Protein AF-A0A6B1Y728-F1 (afdb_monomer)

Solvent-accessible surface area (backbone atoms only — not comparable to full-atom values): 6186 Å² total; per-residue (Å²): 133,83,77,80,72,74,59,78,66,67,66,37,68,58,52,34,49,50,52,18,51,54,54,50,50,52,51,48,54,51,27,54,75,73,33,69,66,57,34,49,53,53,50,59,61,47,67,42,63,67,51,37,23,52,52,37,39,52,46,25,60,64,36,42,84,77,64,54,77,47,58,79,94,46,44,69,62,48,48,55,48,41,73,75,52,59,57,47,59,69,61,49,49,52,50,58,72,30,74,58,41,62,60,60,61,71,77,112

Structure (mmCIF, N/CA/C/O backbone):
data_AF-A0A6B1Y728-F1
#
_entry.id   AF-A0A6B1Y728-F1
#
loop_
_atom_site.group_PDB
_atom_site.id
_atom_site.type_symbol
_atom_site.label_atom_id
_atom_site.label_alt_id
_atom_site.label_comp_id
_atom_site.label_asym_id
_atom_site.label_entity_id
_atom_site.label_seq_id
_atom_site.pdbx_PDB_ins_code
_atom_site.Cartn_x
_atom_site.Cartn_y
_atom_site.Cartn_z
_atom_site.occupancy
_atom_site.B_iso_or_equiv
_atom_site.auth_seq_id
_atom_site.auth_comp_id
_atom_site.auth_asym_id
_atom_site.auth_atom_id
_atom_site.pdbx_PDB_model_num
ATOM 1 N N . MET A 1 1 ? 34.753 -6.755 -9.176 1.00 38.53 1 MET A N 1
ATOM 2 C CA . MET A 1 1 ? 33.403 -7.254 -8.844 1.00 38.53 1 MET A CA 1
ATOM 3 C C . MET A 1 1 ? 32.395 -6.315 -9.483 1.00 38.53 1 MET A C 1
ATOM 5 O O . MET A 1 1 ? 32.380 -5.147 -9.120 1.00 38.53 1 MET A O 1
ATOM 9 N N . ARG A 1 2 ? 31.631 -6.769 -10.484 1.00 40.03 2 ARG A N 1
ATOM 10 C CA . ARG A 1 2 ? 30.413 -6.062 -10.899 1.00 40.03 2 ARG A CA 1
ATOM 11 C C . ARG A 1 2 ? 29.346 -6.481 -9.897 1.00 40.03 2 ARG A C 1
ATOM 13 O O . ARG A 1 2 ? 29.047 -7.665 -9.823 1.00 40.03 2 ARG A O 1
ATOM 20 N N . PHE A 1 3 ? 28.866 -5.548 -9.084 1.00 44.75 3 PHE A N 1
ATOM 21 C CA . PHE A 1 3 ? 27.630 -5.777 -8.350 1.00 44.75 3 PHE A CA 1
ATOM 22 C C . PHE A 1 3 ? 26.541 -5.944 -9.408 1.00 44.75 3 PHE A C 1
ATOM 24 O O . PHE A 1 3 ? 26.393 -5.066 -10.261 1.00 44.75 3 PHE A O 1
ATOM 31 N N . GLU A 1 4 ? 25.859 -7.089 -9.420 1.00 49.53 4 GLU A N 1
ATOM 32 C CA . GLU A 1 4 ? 24.612 -7.222 -10.166 1.00 49.53 4 GLU A CA 1
ATOM 33 C C . GLU A 1 4 ? 23.681 -6.156 -9.599 1.00 49.53 4 GLU A C 1
ATOM 35 O O . GLU A 1 4 ? 23.242 -6.251 -8.454 1.00 49.53 4 GLU A O 1
ATOM 40 N N . GLN A 1 5 ? 23.493 -5.062 -10.339 1.00 48.50 5 GLN A N 1
ATOM 41 C CA . GLN A 1 5 ? 22.505 -4.074 -9.952 1.00 48.50 5 GLN A CA 1
ATOM 42 C C . GLN A 1 5 ? 21.157 -4.791 -10.037 1.00 48.50 5 GLN A C 1
ATOM 44 O O . GLN A 1 5 ? 20.827 -5.278 -11.124 1.00 48.50 5 GLN A O 1
ATOM 49 N N . PRO A 1 6 ? 20.403 -4.918 -8.928 1.00 55.31 6 PRO A N 1
ATOM 50 C CA . PRO A 1 6 ? 19.046 -5.426 -9.012 1.00 55.31 6 PRO A CA 1
ATOM 51 C C . PRO A 1 6 ? 18.310 -4.584 -10.056 1.00 55.31 6 PRO A C 1
ATOM 53 O O . PRO A 1 6 ? 18.497 -3.364 -10.106 1.00 55.31 6 PRO A O 1
ATOM 56 N N . SER A 1 7 ? 17.552 -5.239 -10.943 1.00 58.59 7 SER A N 1
ATOM 57 C CA . SER A 1 7 ? 16.770 -4.530 -11.956 1.00 58.59 7 SER A CA 1
ATOM 58 C C . SER A 1 7 ? 15.992 -3.396 -11.271 1.00 58.59 7 SER A C 1
ATOM 60 O O . SER A 1 7 ? 15.467 -3.603 -10.175 1.00 58.59 7 SER A O 1
ATOM 62 N N . PRO A 1 8 ? 15.920 -2.197 -11.874 1.00 56.62 8 PRO A N 1
ATOM 63 C CA . PRO A 1 8 ? 15.276 -1.027 -11.271 1.00 56.62 8 PRO A CA 1
ATOM 64 C C . PRO A 1 8 ? 13.786 -1.227 -10.945 1.00 56.62 8 PRO A C 1
ATOM 66 O O . PRO A 1 8 ? 13.175 -0.365 -10.321 1.00 56.62 8 PRO A O 1
ATOM 69 N N . THR A 1 9 ? 13.210 -2.347 -11.383 1.00 64.25 9 THR A N 1
ATOM 70 C CA . THR A 1 9 ? 11.837 -2.787 -11.137 1.00 64.25 9 THR A CA 1
ATOM 71 C C . THR A 1 9 ? 11.743 -3.979 -10.169 1.00 64.25 9 THR A C 1
ATOM 73 O O . THR A 1 9 ? 10.664 -4.517 -9.953 1.00 64.25 9 THR A O 1
ATOM 76 N N . ILE A 1 10 ? 12.834 -4.456 -9.566 1.00 68.56 10 ILE A N 1
ATOM 77 C CA . ILE A 1 10 ? 12.735 -5.557 -8.593 1.00 68.56 10 ILE A CA 1
ATOM 78 C C . ILE A 1 10 ? 11.983 -5.064 -7.353 1.00 68.56 10 ILE A C 1
ATOM 80 O O . ILE A 1 10 ? 12.308 -4.018 -6.799 1.00 68.56 10 ILE A O 1
ATOM 84 N N . ASP A 1 11 ? 10.957 -5.820 -6.954 1.00 77.38 11 ASP A N 1
ATOM 85 C CA . ASP A 1 11 ? 10.090 -5.560 -5.795 1.00 77.38 11 ASP A CA 1
ATOM 86 C C . ASP A 1 11 ? 9.341 -4.209 -5.807 1.00 77.38 11 ASP A C 1
ATOM 88 O O . ASP A 1 11 ? 8.791 -3.797 -4.782 1.00 77.38 11 ASP A O 1
ATOM 92 N N . TYR A 1 12 ? 9.234 -3.534 -6.961 1.00 86.56 12 TYR A N 1
ATOM 93 C CA . TYR A 1 12 ? 8.600 -2.212 -7.026 1.00 86.56 12 TYR A CA 1
ATOM 94 C C . TYR A 1 12 ? 7.145 -2.227 -6.527 1.00 86.56 12 TYR A C 1
ATOM 96 O O . TYR A 1 12 ? 6.737 -1.302 -5.828 1.00 86.56 12 TYR A O 1
ATOM 104 N N . ARG A 1 13 ? 6.378 -3.294 -6.818 1.00 91.94 13 ARG A N 1
ATOM 105 C CA . ARG A 1 13 ? 4.988 -3.441 -6.346 1.00 91.94 13 ARG A CA 1
ATOM 106 C C . ARG A 1 13 ? 4.910 -3.418 -4.823 1.00 91.94 13 ARG A C 1
ATOM 108 O O . ARG A 1 13 ? 4.115 -2.669 -4.270 1.00 91.94 13 ARG A O 1
ATOM 115 N N . LYS A 1 14 ? 5.786 -4.159 -4.134 1.00 89.94 14 LYS A N 1
ATOM 116 C CA . LYS A 1 14 ? 5.842 -4.167 -2.661 1.00 89.94 14 LYS A CA 1
ATOM 117 C C . LYS A 1 14 ? 6.201 -2.792 -2.108 1.00 89.94 14 LYS A C 1
ATOM 119 O O . LYS A 1 14 ? 5.611 -2.364 -1.123 1.00 89.94 14 LYS A O 1
ATOM 124 N N . ASN A 1 15 ? 7.128 -2.085 -2.755 1.00 89.06 15 ASN A N 1
ATOM 125 C CA . ASN A 1 15 ? 7.501 -0.727 -2.354 1.00 89.06 15 ASN A CA 1
ATOM 126 C C . ASN A 1 15 ? 6.345 0.265 -2.545 1.00 89.06 15 ASN A C 1
ATOM 128 O O . ASN A 1 15 ? 6.145 1.132 -1.700 1.00 89.06 15 ASN A O 1
ATOM 132 N N . MET A 1 16 ? 5.562 0.126 -3.618 1.00 93.31 16 MET A N 1
ATOM 133 C CA . MET A 1 16 ? 4.357 0.932 -3.834 1.00 93.31 16 MET A CA 1
ATOM 134 C C . MET A 1 16 ? 3.273 0.633 -2.799 1.00 93.31 16 MET A C 1
ATOM 136 O O . MET A 1 16 ? 2.688 1.566 -2.253 1.00 93.31 16 MET A O 1
ATOM 140 N N . VAL A 1 17 ? 3.041 -0.646 -2.488 1.00 94.56 17 VAL A N 1
ATOM 141 C CA . VAL A 1 17 ? 2.125 -1.058 -1.415 1.00 94.56 17 VAL A CA 1
ATOM 142 C C . VAL A 1 17 ? 2.575 -0.465 -0.081 1.00 94.56 17 VAL A C 1
ATOM 144 O O . VAL A 1 17 ? 1.782 0.181 0.594 1.00 94.56 17 VAL A O 1
ATOM 147 N N . LEU A 1 18 ? 3.857 -0.597 0.273 1.00 91.38 18 LEU A N 1
ATOM 148 C CA . LEU A 1 18 ? 4.405 -0.018 1.499 1.00 91.38 18 LEU A CA 1
ATOM 149 C C . LEU A 1 18 ? 4.205 1.500 1.552 1.00 91.38 18 LEU A C 1
ATOM 151 O O . LEU A 1 18 ? 3.747 2.027 2.562 1.00 91.38 18 LEU A O 1
ATOM 155 N N . GLN A 1 19 ? 4.528 2.209 0.470 1.00 91.94 19 GLN A N 1
ATOM 156 C CA . GLN A 1 19 ? 4.343 3.655 0.407 1.00 91.94 19 GLN A CA 1
ATOM 157 C C . GLN A 1 19 ? 2.872 4.030 0.600 1.00 91.94 19 GLN A C 1
ATOM 159 O O . GLN A 1 19 ? 2.581 4.946 1.367 1.00 91.94 19 GLN A O 1
ATOM 164 N N . ALA A 1 20 ? 1.945 3.317 -0.043 1.00 94.69 20 ALA A N 1
ATOM 165 C CA . ALA A 1 20 ? 0.520 3.552 0.141 1.00 94.69 20 ALA A CA 1
ATOM 166 C C . ALA A 1 20 ? 0.091 3.338 1.595 1.00 94.69 20 ALA A C 1
ATOM 168 O O . ALA A 1 20 ? -0.559 4.213 2.161 1.00 94.69 20 ALA A O 1
ATOM 169 N N . LEU A 1 21 ? 0.515 2.238 2.222 1.00 92.44 21 LEU A N 1
ATOM 170 C CA . LEU A 1 21 ? 0.222 1.943 3.626 1.00 92.44 21 LEU A CA 1
ATOM 171 C C . LEU A 1 21 ? 0.707 3.052 4.566 1.00 92.44 21 LEU A C 1
ATOM 173 O O . LEU A 1 21 ? -0.058 3.496 5.417 1.00 92.44 21 LEU A O 1
ATOM 177 N N . LEU A 1 22 ? 1.919 3.573 4.359 1.00 91.19 22 LEU A N 1
ATOM 178 C CA . LEU A 1 22 ? 2.449 4.686 5.155 1.00 91.19 22 LEU A CA 1
ATOM 179 C C . LEU A 1 22 ? 1.629 5.976 4.982 1.00 91.19 22 LEU A C 1
ATOM 181 O O . LEU A 1 22 ? 1.417 6.717 5.940 1.00 91.19 22 LEU A O 1
ATOM 185 N N . LYS A 1 23 ? 1.135 6.267 3.770 1.00 93.12 23 LYS A N 1
ATOM 186 C CA . LYS A 1 23 ? 0.248 7.427 3.554 1.00 93.12 23 LYS A CA 1
ATOM 187 C C . LYS A 1 23 ? -1.118 7.218 4.208 1.00 93.12 23 LYS A C 1
ATOM 189 O O . LYS A 1 23 ? -1.683 8.173 4.730 1.00 93.12 23 LYS A O 1
ATOM 194 N N . ILE A 1 24 ? -1.636 5.992 4.197 1.00 91.12 24 ILE A N 1
ATOM 195 C CA . ILE A 1 24 ? -2.891 5.633 4.870 1.00 91.12 24 ILE A CA 1
ATOM 196 C C . ILE A 1 24 ? -2.754 5.796 6.385 1.00 91.12 24 ILE A C 1
ATOM 198 O O . ILE A 1 24 ? -3.624 6.390 7.014 1.00 91.12 24 ILE A O 1
ATOM 202 N N . GLU A 1 25 ? -1.652 5.324 6.964 1.00 88.56 25 GLU A N 1
ATOM 203 C CA . GLU A 1 25 ? -1.342 5.504 8.383 1.00 88.56 25 GLU A CA 1
ATOM 204 C C . GLU A 1 25 ? -1.280 6.990 8.759 1.00 88.56 25 GLU A C 1
ATOM 206 O O . GLU A 1 25 ? -1.973 7.417 9.680 1.00 88.56 25 GLU A O 1
ATOM 211 N N . ALA A 1 26 ? -0.583 7.813 7.971 1.00 89.38 26 ALA A N 1
ATOM 212 C CA . ALA A 1 26 ? -0.553 9.259 8.190 1.00 89.38 26 ALA A CA 1
ATOM 213 C C . ALA A 1 26 ? -1.954 9.904 8.123 1.00 89.38 26 ALA A C 1
ATOM 215 O O . ALA A 1 26 ? -2.270 10.800 8.908 1.00 89.38 26 ALA A O 1
ATOM 216 N N . LEU A 1 27 ? -2.828 9.451 7.213 1.00 87.50 27 LEU A N 1
ATOM 217 C CA . LEU A 1 27 ? -4.222 9.910 7.161 1.00 87.50 27 LEU A CA 1
ATOM 218 C C . LEU A 1 27 ? -5.002 9.504 8.418 1.00 87.50 27 LEU A C 1
ATOM 220 O O . LEU A 1 27 ? -5.791 10.305 8.924 1.00 87.50 27 LEU A O 1
ATOM 224 N N . TYR A 1 28 ? -4.772 8.298 8.941 1.00 87.81 28 TYR A N 1
ATOM 225 C CA . TYR A 1 28 ? -5.378 7.846 10.190 1.00 87.81 28 TYR A CA 1
ATOM 226 C C . TYR A 1 28 ? -4.928 8.677 11.390 1.00 87.81 28 TYR A C 1
ATOM 228 O O . TYR A 1 28 ? -5.777 9.082 12.185 1.00 87.81 28 TYR A O 1
ATOM 236 N N . GLU A 1 29 ? -3.635 8.974 11.509 1.00 87.75 29 GLU A N 1
ATOM 237 C CA . GLU A 1 29 ? -3.102 9.818 12.584 1.00 87.75 29 GLU A CA 1
ATOM 238 C C . GLU A 1 29 ? -3.699 11.230 12.539 1.00 87.75 29 GLU A C 1
ATOM 240 O O . GLU A 1 29 ? -4.152 11.760 13.559 1.00 87.75 29 GLU A O 1
ATOM 245 N N . LEU A 1 30 ? -3.781 11.824 11.343 1.00 88.94 30 LEU A N 1
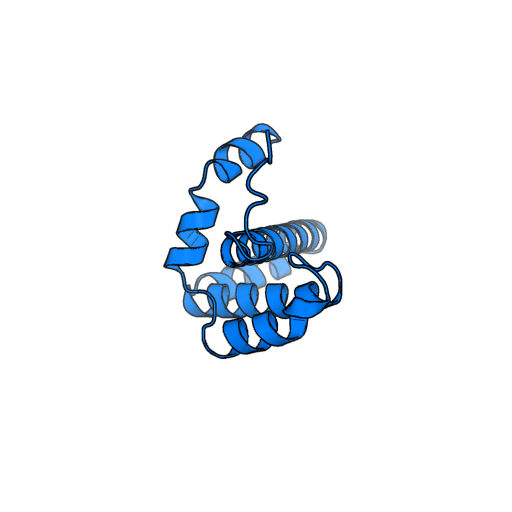ATOM 246 C CA . LEU A 1 30 ? -4.407 13.132 11.146 1.00 88.94 30 LEU A CA 1
ATOM 247 C C . LEU A 1 30 ? -5.901 13.105 11.488 1.00 88.94 30 LEU A C 1
ATOM 249 O O . LEU A 1 30 ? -6.394 14.014 12.158 1.00 88.94 30 LEU A O 1
ATOM 253 N N . ALA A 1 31 ? -6.625 12.066 11.067 1.00 89.44 31 ALA A N 1
ATOM 254 C CA . ALA A 1 31 ? -8.038 11.904 11.391 1.00 89.44 31 ALA A CA 1
ATOM 255 C C . ALA A 1 31 ? -8.256 11.741 12.900 1.00 89.44 31 ALA A C 1
ATOM 257 O O . ALA A 1 31 ? -9.151 12.374 13.455 1.00 89.44 31 ALA A O 1
ATOM 258 N N . GLN A 1 32 ? -7.410 10.955 13.571 1.00 88.44 32 GLN A N 1
ATOM 259 C CA . GLN A 1 32 ? -7.441 10.778 15.021 1.00 88.44 32 GLN A CA 1
ATOM 260 C C . GLN A 1 32 ? -7.216 12.098 15.762 1.00 88.44 32 GLN A C 1
ATOM 262 O O . GLN A 1 32 ? -7.910 12.370 16.742 1.00 88.44 32 GLN A O 1
ATOM 267 N N . ALA A 1 33 ? -6.273 12.920 15.295 1.00 88.94 33 ALA A N 1
ATOM 268 C CA . ALA A 1 33 ? -6.009 14.235 15.870 1.00 88.94 33 ALA A CA 1
ATOM 269 C C . ALA A 1 33 ? -7.142 15.244 15.602 1.00 88.94 33 ALA A C 1
ATOM 271 O O . ALA A 1 33 ? -7.377 16.130 16.423 1.00 88.94 33 ALA A O 1
ATOM 272 N N . ALA A 1 34 ? -7.842 15.122 14.470 1.00 91.50 34 ALA A N 1
ATOM 273 C CA . ALA A 1 34 ? -8.884 16.058 14.054 1.00 91.50 34 ALA A CA 1
ATOM 274 C C . ALA A 1 34 ? -10.269 15.751 14.650 1.00 91.50 34 ALA A C 1
ATOM 276 O O . ALA A 1 34 ? -10.936 16.661 15.141 1.00 91.50 34 ALA A O 1
ATOM 277 N N . SER A 1 35 ? -10.735 14.499 14.569 1.00 92.62 35 SER A N 1
ATOM 278 C CA . SER A 1 35 ? -12.052 14.091 15.072 1.00 92.62 35 SER A CA 1
ATOM 279 C C . SER A 1 35 ? -12.177 12.565 15.229 1.00 92.62 35 SER A C 1
ATOM 281 O O . SER A 1 35 ? -11.979 11.827 14.257 1.00 92.62 35 SER A O 1
ATOM 283 N N . PRO A 1 36 ? -12.621 12.065 16.401 1.00 87.56 36 PRO A N 1
ATOM 284 C CA . PRO A 1 36 ? -12.932 10.647 16.594 1.00 87.56 36 PRO A CA 1
ATOM 285 C C . PRO A 1 36 ? -13.999 10.100 15.632 1.00 87.56 36 PRO A C 1
ATOM 287 O O . PRO A 1 36 ? -13.940 8.934 15.250 1.00 87.56 36 PRO A O 1
ATOM 290 N N . GLU A 1 37 ? -14.960 10.931 15.223 1.00 89.62 37 GLU A N 1
ATOM 291 C CA . GLU A 1 37 ? -16.046 10.548 14.308 1.00 89.62 37 GLU A CA 1
ATOM 292 C C . GLU A 1 37 ? -15.517 10.341 12.886 1.00 89.62 37 GLU A C 1
ATOM 294 O O . GLU A 1 37 ? -15.872 9.373 12.216 1.00 89.62 37 GLU A O 1
ATOM 299 N N . LEU A 1 38 ? -14.603 11.211 12.443 1.00 87.62 38 LEU A N 1
ATOM 300 C CA . LEU A 1 38 ? -13.921 11.056 11.160 1.00 87.62 38 LEU A CA 1
ATOM 301 C C . LEU A 1 38 ? -13.097 9.765 11.138 1.00 87.62 38 LEU A C 1
ATOM 303 O O . LEU A 1 38 ? -13.169 9.006 10.174 1.00 87.62 38 LEU A O 1
ATOM 307 N N . LEU A 1 39 ? -12.358 9.490 12.216 1.00 89.12 39 LEU A N 1
ATOM 308 C CA . LEU A 1 39 ? -11.595 8.253 12.352 1.00 89.12 39 LEU A CA 1
ATOM 309 C C . LEU A 1 39 ? -12.499 7.014 12.289 1.00 89.12 39 LEU A C 1
ATOM 311 O O . LEU A 1 39 ? -12.142 6.039 11.630 1.00 89.12 39 LEU A O 1
ATOM 315 N N . ALA A 1 40 ? -13.656 7.042 12.958 1.00 89.31 40 ALA A N 1
ATOM 316 C CA . ALA A 1 40 ? -14.617 5.942 12.931 1.00 89.31 40 ALA A CA 1
ATOM 317 C C . ALA A 1 40 ? -15.144 5.690 11.511 1.00 89.31 40 ALA A C 1
ATOM 319 O O . ALA A 1 40 ? -15.106 4.552 11.052 1.00 89.31 40 ALA A O 1
ATOM 320 N N . ASN A 1 41 ? -15.524 6.748 10.790 1.00 87.19 41 ASN A N 1
ATOM 321 C CA . ASN A 1 41 ? -16.009 6.642 9.412 1.00 87.19 41 ASN A CA 1
ATOM 322 C C . ASN A 1 41 ? -14.942 6.081 8.462 1.00 87.19 41 ASN A C 1
ATOM 324 O O . ASN A 1 41 ? -15.250 5.258 7.605 1.00 87.19 41 ASN A O 1
ATOM 328 N N . ILE A 1 42 ? -13.680 6.501 8.615 1.00 86.25 42 ILE A N 1
ATOM 329 C CA . ILE A 1 42 ? -12.572 5.981 7.800 1.00 86.25 42 ILE A CA 1
ATOM 330 C C . ILE A 1 42 ? -12.331 4.499 8.120 1.00 86.25 42 ILE A C 1
ATOM 332 O O . ILE A 1 42 ? -12.205 3.691 7.204 1.00 86.25 42 ILE A O 1
ATOM 336 N N . LYS A 1 43 ? -12.319 4.116 9.404 1.00 87.19 43 LYS A N 1
ATOM 337 C CA . LYS A 1 43 ? -12.167 2.711 9.817 1.00 87.19 43 LYS A CA 1
ATOM 338 C C . LYS A 1 43 ? -13.304 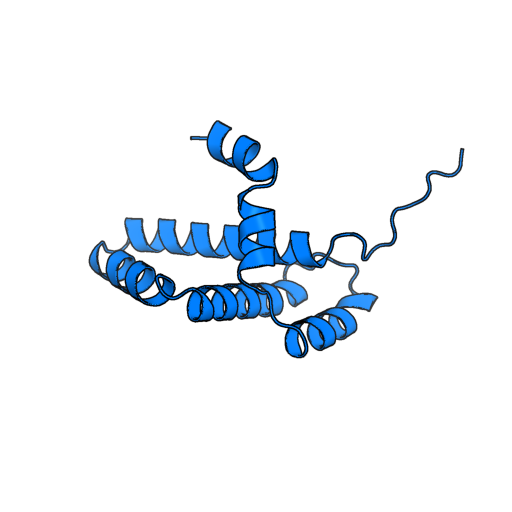1.831 9.306 1.00 87.19 43 LYS A C 1
ATOM 340 O O . LYS A 1 43 ? -13.048 0.721 8.857 1.00 87.19 43 LYS A O 1
ATOM 345 N N . GLU A 1 44 ? -14.540 2.314 9.367 1.00 88.19 44 GLU A N 1
ATOM 346 C CA . GLU A 1 44 ? -15.702 1.598 8.840 1.00 88.19 44 GLU A CA 1
ATOM 347 C C . GLU A 1 44 ? -15.589 1.428 7.322 1.00 88.19 44 GLU A C 1
ATOM 349 O O . GLU A 1 44 ? -15.699 0.310 6.818 1.00 88.19 44 GLU A O 1
ATO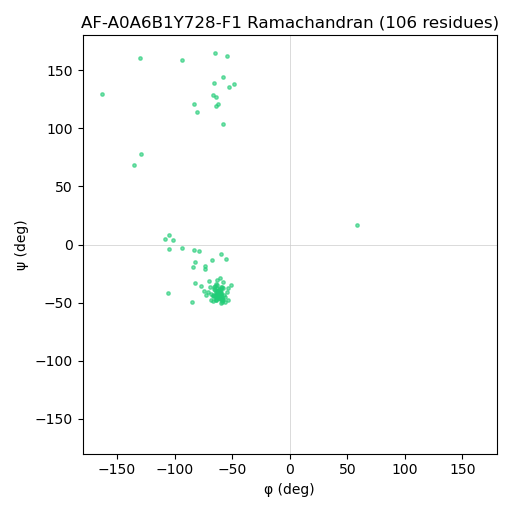M 354 N N . ALA A 1 45 ? -15.266 2.503 6.599 1.00 82.62 45 ALA A N 1
ATOM 355 C CA . ALA A 1 45 ? -15.090 2.469 5.151 1.00 82.62 45 ALA A CA 1
ATOM 356 C C . ALA A 1 45 ? -13.972 1.518 4.694 1.00 82.62 45 ALA A C 1
ATOM 358 O O . ALA A 1 45 ? -14.057 0.979 3.595 1.00 82.62 45 ALA A O 1
ATOM 359 N N . LEU A 1 46 ? -12.950 1.298 5.522 1.00 83.88 46 LEU A N 1
ATOM 360 C CA . LEU A 1 46 ? -11.791 0.457 5.208 1.00 83.88 46 LEU A CA 1
ATOM 361 C C . LEU A 1 46 ? -11.812 -0.904 5.910 1.00 83.88 46 LEU A C 1
ATOM 363 O O . LEU A 1 46 ? -10.837 -1.647 5.842 1.00 83.88 46 LEU A O 1
ATOM 367 N N . SER A 1 47 ? -12.922 -1.240 6.570 1.00 87.00 47 SER A N 1
ATOM 368 C CA . SER A 1 47 ? -13.136 -2.569 7.152 1.00 87.00 47 SER A CA 1
ATOM 369 C C . SER A 1 47 ? -13.420 -3.636 6.089 1.00 87.00 47 SER A C 1
ATOM 371 O O . SER A 1 47 ? -13.205 -4.822 6.332 1.00 87.00 47 SER A O 1
ATOM 373 N N . GLU A 1 48 ? -13.865 -3.216 4.901 1.00 91.62 48 GLU A N 1
ATOM 374 C CA . GLU A 1 48 ? -14.053 -4.074 3.733 1.00 91.62 48 GLU A CA 1
ATOM 375 C C . GLU A 1 48 ? -12.710 -4.256 2.994 1.00 91.62 48 GLU A C 1
ATOM 377 O O . GLU A 1 48 ? -12.140 -3.260 2.530 1.00 91.62 48 GLU A O 1
ATOM 382 N N . PRO A 1 49 ? -12.205 -5.499 2.835 1.00 91.06 49 PRO A N 1
ATOM 383 C CA . PRO A 1 49 ? -10.918 -5.765 2.184 1.00 91.06 49 PRO A CA 1
ATOM 384 C C . PRO A 1 49 ? -10.800 -5.164 0.781 1.00 91.06 49 PRO A C 1
ATOM 386 O O . PRO A 1 49 ? -9.769 -4.581 0.449 1.00 91.06 49 PRO A O 1
ATOM 389 N N . ASP A 1 50 ? -11.867 -5.239 -0.017 1.00 93.56 50 ASP A N 1
ATOM 390 C CA . ASP A 1 50 ? -11.883 -4.713 -1.386 1.00 93.56 50 ASP A CA 1
ATOM 391 C C . ASP A 1 50 ? -11.687 -3.192 -1.404 1.00 93.56 50 ASP A C 1
ATOM 393 O O . ASP A 1 50 ? -10.844 -2.679 -2.138 1.00 93.56 50 ASP A O 1
ATOM 397 N N . ARG A 1 51 ? -12.378 -2.461 -0.518 1.00 92.75 51 ARG A N 1
ATOM 398 C CA . ARG A 1 51 ? -12.226 -1.001 -0.398 1.00 92.75 51 ARG A CA 1
ATOM 399 C C . ARG A 1 51 ? -10.838 -0.605 0.079 1.00 92.75 51 ARG A C 1
ATOM 401 O O . ARG A 1 51 ? -10.297 0.412 -0.356 1.00 92.75 51 ARG A O 1
ATOM 408 N N . PHE A 1 52 ? -10.249 -1.399 0.969 1.00 93.19 52 PHE A N 1
ATOM 409 C CA . PHE A 1 52 ? -8.877 -1.177 1.402 1.00 93.19 52 PHE A CA 1
ATOM 410 C C . PHE A 1 52 ? -7.883 -1.356 0.247 1.00 93.19 52 PHE A C 1
ATOM 412 O O . PHE A 1 52 ? -7.009 -0.507 0.059 1.00 93.19 52 PHE A O 1
ATOM 419 N N . CYS A 1 53 ? -8.065 -2.390 -0.580 1.00 95.69 53 CYS A N 1
ATOM 420 C CA . CYS A 1 53 ? -7.262 -2.619 -1.782 1.00 95.69 53 CYS A CA 1
ATOM 421 C C . CYS A 1 53 ? -7.416 -1.491 -2.811 1.00 95.69 53 CYS A C 1
ATOM 423 O O . CYS A 1 53 ? -6.419 -0.999 -3.349 1.00 95.69 53 CYS A O 1
ATOM 425 N N . GLU A 1 54 ? -8.649 -1.037 -3.051 1.00 95.62 54 GLU A N 1
ATOM 426 C CA . GLU A 1 54 ? -8.946 0.102 -3.925 1.00 95.62 54 GLU A CA 1
ATOM 427 C C . GLU A 1 54 ? -8.239 1.370 -3.441 1.00 95.62 54 GLU A C 1
ATOM 429 O O . GLU A 1 54 ? -7.559 2.040 -4.222 1.00 95.62 54 GLU A O 1
ATOM 434 N N . MET A 1 55 ? -8.336 1.680 -2.145 1.00 94.62 55 MET A N 1
ATOM 435 C CA . MET A 1 55 ? -7.699 2.866 -1.583 1.00 94.62 55 MET A CA 1
ATOM 436 C C . MET A 1 55 ? -6.171 2.781 -1.651 1.00 94.62 55 MET A C 1
ATOM 438 O O . MET A 1 55 ? -5.526 3.749 -2.059 1.00 94.62 55 MET A O 1
ATOM 442 N N . ALA A 1 56 ? -5.583 1.635 -1.299 1.00 95.69 56 ALA A N 1
ATOM 443 C CA . ALA A 1 56 ? -4.140 1.424 -1.391 1.00 95.69 56 ALA A CA 1
ATOM 444 C C . ALA A 1 56 ? -3.637 1.586 -2.834 1.00 95.69 56 ALA A C 1
ATOM 446 O O . ALA A 1 56 ? -2.638 2.267 -3.074 1.00 95.69 56 ALA A O 1
ATOM 447 N N . THR A 1 57 ? -4.370 1.033 -3.803 1.00 97.06 57 THR A N 1
ATOM 448 C CA . THR A 1 57 ? -4.054 1.158 -5.231 1.00 97.06 57 THR A CA 1
ATOM 449 C C . THR A 1 57 ? -4.146 2.612 -5.694 1.00 97.06 57 THR A C 1
ATOM 451 O O . THR A 1 57 ? -3.214 3.125 -6.315 1.00 97.06 57 THR A O 1
ATOM 454 N N . ALA A 1 58 ? -5.231 3.311 -5.350 1.00 96.12 58 ALA A N 1
ATOM 455 C CA . ALA A 1 58 ? -5.441 4.705 -5.734 1.00 96.12 58 ALA A CA 1
ATOM 456 C C . ALA A 1 58 ? -4.359 5.632 -5.160 1.00 96.12 58 ALA A C 1
ATOM 458 O O . ALA A 1 58 ? -3.831 6.492 -5.867 1.00 96.12 58 ALA A O 1
ATOM 459 N N . ILE A 1 59 ? -3.991 5.436 -3.892 1.00 95.44 59 ILE A N 1
ATOM 460 C CA . ILE A 1 59 ? -2.923 6.196 -3.240 1.00 95.44 59 ILE A CA 1
ATOM 461 C C . ILE A 1 59 ? -1.579 5.910 -3.911 1.00 95.44 59 ILE A C 1
ATOM 463 O O . ILE A 1 59 ? -0.856 6.853 -4.232 1.00 95.44 59 ILE A O 1
ATOM 467 N N . ALA A 1 60 ? -1.242 4.645 -4.170 1.00 95.44 60 ALA A N 1
ATOM 468 C CA . ALA A 1 60 ? 0.018 4.309 -4.825 1.00 95.44 60 ALA A CA 1
ATOM 469 C C . ALA A 1 60 ? 0.137 4.937 -6.216 1.00 95.44 60 ALA A C 1
ATOM 471 O O . ALA A 1 60 ? 1.161 5.546 -6.518 1.00 95.44 60 ALA A O 1
ATOM 472 N N . LEU A 1 61 ? -0.912 4.856 -7.038 1.00 95.75 61 LEU A N 1
ATOM 473 C CA . LEU A 1 61 ? -0.941 5.495 -8.357 1.00 95.75 61 LEU A CA 1
ATOM 474 C C . LEU A 1 61 ? -0.810 7.020 -8.255 1.00 95.75 61 LEU A C 1
ATOM 476 O O . LEU A 1 61 ? -0.032 7.635 -8.983 1.00 95.75 61 LEU A O 1
ATOM 480 N N . TYR A 1 62 ? -1.513 7.641 -7.305 1.00 95.12 62 TYR A N 1
ATOM 481 C CA . TYR A 1 62 ? -1.419 9.081 -7.075 1.00 95.12 62 TYR A CA 1
ATOM 482 C C . TYR A 1 62 ? 0.003 9.519 -6.692 1.00 95.12 62 TYR A C 1
ATOM 484 O O . TYR A 1 62 ? 0.486 10.557 -7.162 1.00 95.12 62 TYR A O 1
ATOM 492 N N . TYR A 1 63 ? 0.685 8.753 -5.840 1.00 93.94 63 TYR A N 1
ATOM 493 C CA . TYR A 1 63 ? 2.035 9.083 -5.386 1.00 93.94 63 TYR A CA 1
ATOM 494 C C . TYR A 1 63 ? 3.137 8.631 -6.342 1.00 93.94 63 TYR A C 1
ATOM 496 O O . TYR A 1 63 ? 4.202 9.241 -6.311 1.00 93.94 63 TYR A O 1
ATOM 504 N N . LEU A 1 64 ? 2.886 7.685 -7.250 1.00 92.94 64 LEU A N 1
ATOM 505 C CA . LEU A 1 64 ? 3.867 7.226 -8.239 1.00 92.94 64 LEU A CA 1
ATOM 506 C C . LEU A 1 64 ? 4.467 8.384 -9.055 1.00 92.94 64 LEU A C 1
ATOM 508 O O . LEU A 1 64 ? 5.664 8.399 -9.319 1.00 92.94 64 LEU A O 1
ATOM 512 N N . HIS A 1 65 ? 3.662 9.392 -9.396 1.00 91.06 65 HIS A N 1
ATOM 513 C CA . HIS A 1 65 ? 4.111 10.577 -10.142 1.00 91.06 65 HIS A CA 1
ATOM 514 C C . HIS A 1 65 ? 4.777 11.661 -9.282 1.00 91.06 65 HIS A C 1
ATOM 516 O O . HIS A 1 65 ? 5.402 12.578 -9.812 1.00 91.06 65 HIS A O 1
ATOM 522 N N . ARG A 1 66 ? 4.622 11.603 -7.956 1.00 92.12 66 ARG A N 1
ATOM 523 C CA . ARG A 1 66 ? 5.072 12.649 -7.014 1.00 92.12 66 ARG A CA 1
ATOM 524 C C . ARG A 1 66 ? 6.312 12.234 -6.237 1.00 92.12 66 AR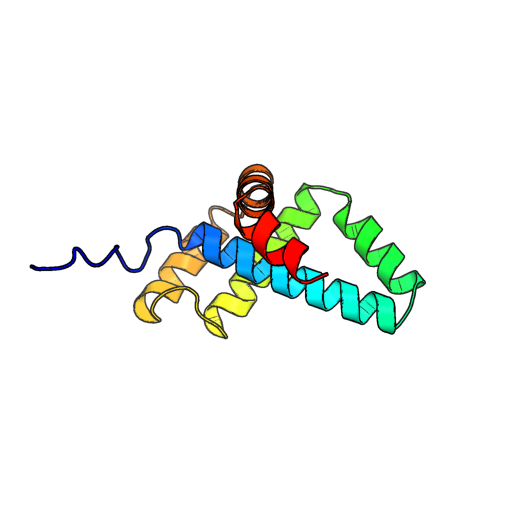G A C 1
ATOM 526 O O . ARG A 1 66 ? 7.219 13.030 -6.025 1.00 92.12 66 ARG A O 1
ATOM 533 N N . GLU A 1 67 ? 6.323 10.982 -5.815 1.00 90.06 67 GLU A N 1
ATOM 534 C CA . GLU A 1 67 ? 7.347 10.333 -5.011 1.00 90.06 67 GLU A CA 1
ATOM 535 C C . GLU A 1 67 ? 7.623 8.954 -5.641 1.00 90.06 67 GLU A C 1
ATOM 537 O O . GLU A 1 67 ? 7.228 7.930 -5.079 1.00 90.06 67 GLU A O 1
ATOM 542 N N . PRO A 1 68 ? 8.226 8.915 -6.844 1.00 84.56 68 PRO A N 1
ATOM 543 C CA . PRO A 1 68 ? 8.331 7.694 -7.631 1.00 84.56 68 PRO A CA 1
ATOM 544 C C . PRO A 1 68 ? 9.179 6.630 -6.924 1.00 84.56 68 PRO A C 1
ATOM 546 O O . PRO A 1 68 ? 10.330 6.866 -6.559 1.00 84.56 68 PRO A O 1
ATOM 549 N N . THR A 1 69 ? 8.616 5.430 -6.780 1.00 85.69 69 THR A N 1
ATOM 550 C CA . THR A 1 69 ? 9.301 4.238 -6.241 1.00 85.69 69 THR A CA 1
ATOM 551 C C . THR A 1 69 ? 10.126 3.495 -7.295 1.00 85.69 69 THR A C 1
ATOM 553 O O . THR A 1 69 ? 10.838 2.544 -6.974 1.00 85.69 69 THR A O 1
ATOM 556 N N . VAL A 1 70 ? 10.043 3.938 -8.551 1.00 86.75 70 VAL A N 1
ATOM 557 C CA . VAL A 1 70 ? 10.766 3.421 -9.718 1.00 86.75 70 VAL A CA 1
ATOM 558 C C . VAL A 1 70 ? 11.427 4.574 -10.474 1.00 86.75 70 VAL A C 1
ATOM 560 O O . VAL A 1 70 ? 11.010 5.722 -10.326 1.00 86.75 70 VAL A O 1
ATOM 563 N N . PRO A 1 71 ? 12.441 4.333 -11.321 1.00 89.12 71 PRO A N 1
ATOM 564 C CA . PRO A 1 71 ? 12.976 5.395 -12.167 1.00 89.12 71 PRO A CA 1
ATOM 565 C C . PRO A 1 71 ? 11.903 6.003 -13.078 1.00 89.12 71 PRO A C 1
ATOM 567 O O . PRO A 1 71 ? 11.066 5.283 -13.617 1.00 89.12 71 PRO A O 1
ATOM 570 N N . ALA A 1 72 ? 11.989 7.315 -13.318 1.00 87.38 72 ALA A N 1
ATOM 571 C CA . ALA A 1 72 ? 10.982 8.089 -14.055 1.00 87.38 72 ALA A CA 1
ATOM 572 C C . ALA A 1 72 ? 10.591 7.488 -15.420 1.00 87.38 72 ALA A C 1
ATOM 574 O O . ALA A 1 72 ? 9.431 7.536 -15.807 1.00 87.38 72 ALA A O 1
ATOM 575 N N . LEU A 1 73 ? 11.542 6.867 -16.125 1.00 89.12 73 LEU A N 1
ATOM 576 C CA . LEU A 1 73 ? 11.303 6.245 -17.432 1.00 89.12 73 LEU A CA 1
ATOM 577 C C . LEU A 1 73 ? 10.384 5.007 -17.391 1.00 89.12 73 LEU A C 1
ATOM 579 O O . LEU A 1 73 ? 9.940 4.558 -18.441 1.00 89.12 73 LEU A O 1
ATOM 583 N N . TYR A 1 74 ? 10.115 4.450 -16.205 1.00 90.06 74 TYR A N 1
ATOM 584 C CA . TYR A 1 74 ? 9.226 3.302 -16.001 1.00 90.06 74 TYR A CA 1
ATOM 585 C C . TYR A 1 74 ? 7.870 3.681 -15.394 1.00 90.06 74 TYR A C 1
ATOM 587 O O . TYR A 1 74 ? 7.030 2.802 -15.241 1.00 90.06 74 TYR A O 1
ATOM 595 N N . VAL A 1 75 ? 7.641 4.951 -15.044 1.00 91.25 75 VAL A N 1
ATOM 596 C CA . VAL A 1 75 ? 6.424 5.380 -14.332 1.00 91.25 75 VAL A CA 1
ATOM 597 C C . VAL A 1 75 ? 5.157 5.060 -15.124 1.00 91.25 75 VAL A C 1
ATOM 599 O O . VAL A 1 75 ? 4.276 4.406 -14.583 1.00 91.25 75 VAL A O 1
ATOM 602 N N . GLU A 1 76 ? 5.092 5.435 -16.404 1.00 93.31 76 GLU A N 1
ATOM 603 C CA . GLU A 1 76 ? 3.916 5.167 -17.251 1.00 93.31 76 GLU A CA 1
ATOM 604 C C . GLU A 1 76 ? 3.659 3.662 -17.415 1.00 93.31 76 GLU A C 1
ATOM 606 O O . GLU A 1 76 ? 2.522 3.205 -17.352 1.00 93.31 76 GLU A O 1
ATOM 611 N N . LEU A 1 77 ? 4.727 2.870 -17.567 1.00 92.62 77 LEU A N 1
ATOM 612 C CA . LEU A 1 77 ? 4.623 1.414 -17.676 1.00 92.62 77 LEU A CA 1
ATOM 613 C C . LEU A 1 77 ? 4.049 0.797 -16.395 1.00 92.62 77 LEU A C 1
ATOM 615 O O . LEU A 1 77 ? 3.195 -0.084 -16.458 1.00 92.62 77 LEU A O 1
ATOM 619 N N . VAL A 1 78 ? 4.539 1.251 -15.242 1.00 92.44 78 VAL A N 1
ATOM 620 C CA . VAL A 1 78 ? 4.084 0.781 -13.934 1.00 92.44 78 VAL A CA 1
ATOM 621 C C . VAL A 1 78 ? 2.648 1.226 -13.667 1.00 92.44 78 VAL A C 1
ATOM 623 O O . VAL A 1 78 ? 1.851 0.421 -13.203 1.00 92.44 78 VAL A O 1
ATOM 626 N N . GLU A 1 79 ? 2.288 2.466 -13.995 1.00 94.56 79 GLU A N 1
ATOM 627 C CA . GLU A 1 79 ? 0.914 2.965 -13.882 1.00 94.56 79 GLU A CA 1
ATOM 628 C C . GLU A 1 79 ? -0.068 2.099 -14.680 1.00 94.56 79 GLU A C 1
ATOM 630 O O . GLU A 1 79 ? -1.061 1.629 -14.122 1.00 94.56 79 GLU A O 1
ATOM 635 N N . ASP A 1 80 ? 0.251 1.810 -15.945 1.00 94.38 80 ASP A N 1
ATOM 636 C CA . ASP A 1 80 ? -0.543 0.927 -16.804 1.00 94.38 80 ASP A CA 1
ATOM 637 C C . ASP A 1 80 ? -0.671 -0.490 -16.227 1.00 94.38 80 ASP A C 1
ATOM 639 O O . ASP A 1 80 ? -1.734 -1.114 -16.312 1.00 94.38 80 ASP A O 1
ATOM 643 N N . GLU A 1 81 ? 0.411 -1.026 -15.658 1.00 94.06 81 GLU A N 1
ATOM 644 C CA . GLU A 1 81 ? 0.408 -2.350 -15.039 1.00 94.06 81 GLU A CA 1
ATOM 645 C C . GLU A 1 81 ? -0.479 -2.381 -13.790 1.00 94.06 81 GLU A C 1
ATOM 647 O O . GLU A 1 81 ? -1.327 -3.265 -13.680 1.00 94.06 81 GLU A O 1
ATOM 652 N N . ILE A 1 82 ? -0.336 -1.414 -12.879 1.00 94.81 82 ILE A N 1
ATOM 653 C CA . ILE A 1 82 ? -1.140 -1.338 -11.651 1.00 94.81 82 ILE A CA 1
ATOM 654 C C . ILE A 1 82 ? -2.617 -1.072 -11.972 1.00 94.81 82 ILE A C 1
ATOM 656 O O . ILE A 1 82 ? -3.492 -1.643 -11.327 1.00 94.81 82 ILE A O 1
ATOM 660 N N . ALA A 1 83 ? -2.923 -0.267 -12.993 1.00 93.50 83 ALA A N 1
ATOM 661 C CA . ALA A 1 83 ? -4.301 -0.039 -13.427 1.00 93.50 83 ALA A CA 1
ATOM 662 C C . ALA A 1 83 ? -4.970 -1.317 -13.969 1.00 93.50 83 ALA A C 1
ATOM 664 O O . ALA A 1 83 ? -6.173 -1.511 -13.789 1.00 93.50 83 ALA A O 1
ATOM 665 N N . ARG A 1 84 ? -4.206 -2.202 -14.627 1.00 95.50 84 ARG A N 1
ATOM 666 C CA . ARG A 1 84 ? -4.698 -3.503 -15.123 1.00 95.50 84 ARG A CA 1
ATOM 667 C C . ARG A 1 84 ? -4.717 -4.581 -14.046 1.00 95.50 84 ARG A C 1
ATOM 669 O O . ARG A 1 84 ? -5.583 -5.452 -14.079 1.00 95.50 84 ARG A O 1
ATOM 676 N N . TYR A 1 85 ? -3.768 -4.520 -13.120 1.00 96.12 85 TYR A N 1
ATOM 677 C CA . TYR A 1 85 ? -3.593 -5.466 -12.026 1.00 96.12 85 TYR A CA 1
ATOM 678 C C . TYR A 1 85 ? -3.481 -4.701 -10.700 1.00 96.12 85 TYR A C 1
ATOM 680 O O . TYR A 1 85 ? -2.363 -4.536 -10.183 1.00 96.12 85 TYR A O 1
ATOM 688 N N . PRO A 1 86 ? -4.626 -4.231 -10.156 1.00 96.81 86 PRO A N 1
ATOM 689 C CA . PRO A 1 86 ? -4.684 -3.574 -8.855 1.00 96.81 86 PRO A CA 1
ATOM 690 C C . PRO A 1 86 ? -4.066 -4.432 -7.755 1.00 96.81 86 PRO A C 1
ATOM 692 O O . PRO A 1 86 ? -3.891 -5.643 -7.921 1.00 96.81 86 PRO A O 1
ATOM 695 N N . PHE A 1 87 ? -3.735 -3.814 -6.624 1.00 96.62 87 PHE A N 1
ATOM 696 C CA . PHE A 1 87 ? -3.243 -4.582 -5.489 1.00 96.62 87 PHE A CA 1
ATOM 697 C C . PHE A 1 87 ? -4.325 -5.504 -4.951 1.00 96.62 87 PHE A C 1
ATOM 699 O O . PHE A 1 87 ? -5.491 -5.132 -4.835 1.00 96.62 87 PHE A O 1
ATOM 706 N N . THR A 1 88 ? -3.904 -6.708 -4.604 1.00 96.06 88 THR A N 1
ATOM 707 C CA . THR A 1 88 ? -4.731 -7.697 -3.926 1.00 96.06 88 THR A CA 1
ATOM 708 C 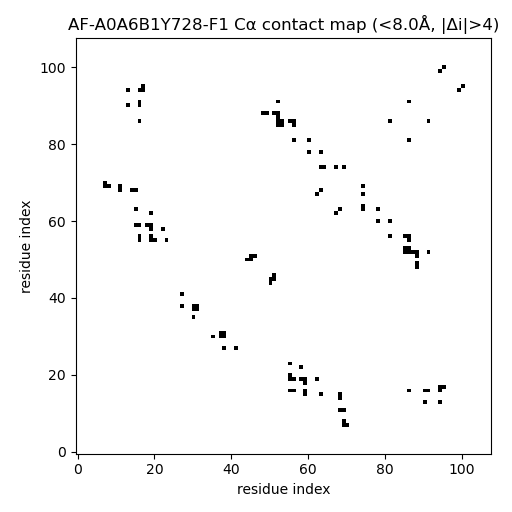C . THR A 1 88 ? -4.546 -7.609 -2.418 1.00 96.06 88 THR A C 1
ATOM 710 O O . THR A 1 88 ? -3.522 -7.128 -1.924 1.00 96.06 88 THR A O 1
ATOM 713 N N . TYR A 1 89 ? -5.525 -8.119 -1.674 1.00 94.56 89 TYR A N 1
ATOM 714 C CA . TYR A 1 89 ? -5.434 -8.160 -0.219 1.00 94.56 89 TYR A CA 1
ATOM 715 C C . TYR A 1 89 ? -4.235 -8.998 0.248 1.00 94.56 89 TYR A C 1
ATOM 717 O O . TYR A 1 89 ? -3.499 -8.557 1.123 1.00 94.56 89 TYR A O 1
ATOM 725 N N . ASP A 1 90 ? -3.961 -10.125 -0.418 1.00 94.44 90 ASP A N 1
ATOM 726 C CA . ASP A 1 90 ? -2.806 -10.988 -0.133 1.00 94.44 90 ASP A CA 1
ATOM 727 C C . ASP A 1 90 ? -1.462 -10.261 -0.329 1.00 94.44 90 ASP A C 1
ATOM 729 O O . ASP A 1 90 ? -0.523 -10.448 0.447 1.00 94.44 90 ASP A O 1
ATOM 733 N N . GLU A 1 91 ? -1.345 -9.408 -1.356 1.00 92.19 91 GLU A N 1
ATOM 734 C CA . GLU A 1 91 ? -0.150 -8.576 -1.556 1.00 92.19 91 GLU A CA 1
ATOM 735 C C . GLU A 1 91 ? 0.029 -7.573 -0.415 1.00 92.19 91 GLU A C 1
ATOM 737 O O . GLU A 1 91 ? 1.152 -7.354 0.049 1.00 92.19 91 GLU A O 1
ATOM 742 N N . ILE A 1 92 ? -1.071 -6.972 0.041 1.00 92.69 92 ILE A N 1
ATOM 743 C CA . ILE A 1 92 ? -1.057 -6.005 1.134 1.00 92.69 92 ILE A CA 1
ATOM 744 C C . ILE A 1 92 ? -0.712 -6.690 2.459 1.00 92.69 92 ILE A C 1
ATOM 746 O O . ILE A 1 92 ? 0.202 -6.229 3.145 1.00 92.69 92 ILE A O 1
ATOM 750 N N . GLU A 1 93 ? -1.357 -7.813 2.785 1.00 91.69 93 GLU A N 1
ATOM 751 C CA . GLU A 1 93 ? -1.019 -8.629 3.957 1.00 91.69 93 GLU A CA 1
ATOM 752 C C . GLU A 1 93 ? 0.445 -9.063 3.921 1.00 91.69 93 GLU A C 1
ATOM 754 O O . GLU A 1 93 ? 1.160 -8.890 4.903 1.00 91.69 93 GLU A O 1
ATOM 759 N N . SER A 1 94 ? 0.943 -9.537 2.775 1.00 90.50 94 SER A N 1
ATOM 760 C CA . SER A 1 94 ? 2.339 -9.961 2.647 1.00 90.50 94 SER A CA 1
ATOM 761 C C . SER A 1 94 ? 3.331 -8.837 2.967 1.00 90.50 94 SER A C 1
ATOM 763 O O . SER A 1 94 ? 4.380 -9.093 3.565 1.00 90.50 94 SER A O 1
ATOM 765 N N . VAL A 1 95 ? 3.020 -7.593 2.591 1.00 89.38 95 VAL A N 1
ATOM 766 C CA . VAL A 1 95 ? 3.844 -6.429 2.948 1.00 89.38 95 VAL A CA 1
ATOM 767 C C . VAL A 1 95 ? 3.696 -6.089 4.428 1.00 89.38 95 VAL A C 1
ATOM 769 O O . VAL A 1 95 ? 4.711 -5.858 5.093 1.00 89.38 95 VAL A O 1
ATOM 772 N N . MET A 1 96 ? 2.472 -6.111 4.957 1.00 85.12 96 MET A N 1
ATOM 773 C CA . MET A 1 96 ? 2.195 -5.857 6.371 1.00 85.12 96 MET A CA 1
ATOM 774 C C . MET A 1 96 ? 2.822 -6.894 7.302 1.00 85.12 96 MET A C 1
ATOM 776 O O . MET A 1 96 ? 3.193 -6.529 8.407 1.00 85.12 96 MET A O 1
ATOM 780 N N . ASP A 1 97 ? 2.978 -8.144 6.871 1.00 84.69 97 ASP A N 1
ATOM 781 C CA . ASP A 1 97 ? 3.599 -9.231 7.639 1.00 84.69 97 ASP A CA 1
ATOM 782 C C . ASP A 1 97 ? 5.093 -9.405 7.353 1.00 84.69 97 ASP A C 1
ATOM 784 O O . ASP A 1 97 ? 5.775 -10.223 7.979 1.00 84.69 97 ASP A O 1
ATOM 788 N N . SER A 1 98 ? 5.645 -8.620 6.428 1.00 79.88 98 SER A N 1
ATOM 789 C CA . SER A 1 98 ? 7.084 -8.598 6.196 1.00 79.88 98 SER A CA 1
ATOM 790 C C . SER A 1 98 ? 7.835 -8.054 7.421 1.00 79.88 98 SER A C 1
ATOM 792 O O . SER A 1 98 ? 7.269 -7.384 8.285 1.00 79.88 98 SER A O 1
ATOM 794 N N . LYS A 1 99 ? 9.160 -8.255 7.476 1.00 67.19 99 LYS A N 1
ATOM 795 C CA . LYS A 1 99 ? 10.033 -7.710 8.543 1.00 67.19 99 LYS A CA 1
ATOM 796 C C . LYS A 1 99 ? 9.944 -6.184 8.715 1.00 67.19 99 LYS A C 1
ATOM 798 O O . LYS A 1 99 ? 10.431 -5.639 9.706 1.00 67.19 99 LYS A O 1
ATOM 803 N N . ILE A 1 100 ? 9.323 -5.481 7.767 1.00 62.72 100 ILE A N 1
ATOM 804 C CA . ILE A 1 100 ? 8.979 -4.067 7.913 1.00 62.72 100 ILE A CA 1
ATOM 805 C C . ILE A 1 100 ? 8.044 -3.858 9.111 1.00 62.72 100 ILE A C 1
ATOM 807 O O . ILE A 1 100 ? 8.246 -2.904 9.854 1.00 62.72 100 ILE A O 1
ATOM 811 N N . ARG A 1 101 ? 7.116 -4.785 9.382 1.00 56.69 101 ARG A N 1
ATOM 812 C CA . ARG A 1 101 ? 6.262 -4.773 10.578 1.00 56.69 101 ARG A CA 1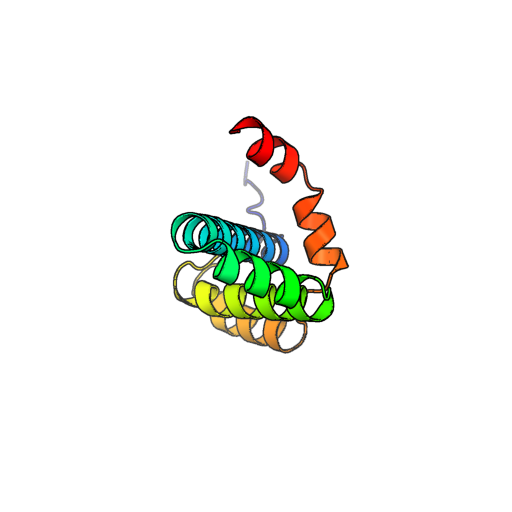
ATOM 813 C C . ARG A 1 101 ? 7.069 -4.667 11.863 1.00 56.69 101 ARG A C 1
ATOM 815 O O . ARG A 1 101 ? 6.778 -3.832 12.709 1.00 56.69 101 ARG A O 1
ATOM 822 N N . GLU A 1 102 ? 8.107 -5.492 11.989 1.00 54.53 102 GLU A N 1
ATOM 823 C CA . GLU A 1 102 ? 8.999 -5.502 13.154 1.00 54.53 102 GLU A CA 1
ATOM 824 C C . GLU A 1 102 ? 9.752 -4.174 13.293 1.00 54.53 102 GLU A C 1
ATOM 826 O O . GLU A 1 102 ? 9.971 -3.708 14.408 1.00 54.53 102 GLU A O 1
ATOM 831 N N . THR A 1 103 ? 10.105 -3.545 12.166 1.00 56.00 103 THR A N 1
ATOM 832 C CA . THR A 1 103 ? 10.839 -2.269 12.116 1.00 56.00 103 THR A CA 1
ATOM 833 C C . THR A 1 103 ? 9.944 -1.059 12.413 1.00 56.00 103 THR A C 1
ATOM 835 O O . THR A 1 103 ? 10.395 -0.113 13.053 1.00 56.00 103 THR A O 1
ATOM 838 N N . LEU A 1 104 ? 8.679 -1.077 11.977 1.00 51.19 104 LEU A N 1
ATOM 839 C CA . LEU A 1 104 ? 7.696 -0.025 12.266 1.00 51.19 104 LEU A CA 1
ATOM 840 C C . LEU A 1 104 ? 7.205 -0.104 13.719 1.00 51.19 104 LEU A C 1
ATOM 842 O O . LEU A 1 104 ? 7.107 0.915 14.393 1.00 51.19 104 LEU A O 1
ATOM 846 N N . LEU A 1 105 ? 6.986 -1.315 14.245 1.00 48.94 105 LEU A N 1
ATOM 847 C CA . LEU A 1 105 ? 6.532 -1.522 15.625 1.00 48.94 105 LEU A CA 1
ATOM 848 C C . LEU A 1 105 ? 7.612 -1.268 16.687 1.00 48.94 105 LEU A C 1
ATOM 850 O O . LEU A 1 105 ? 7.268 -1.081 17.846 1.00 48.94 105 LEU A O 1
ATOM 854 N N . THR A 1 106 ? 8.903 -1.259 16.335 1.00 42.81 106 THR A N 1
ATOM 855 C CA . THR A 1 106 ? 9.981 -0.934 17.294 1.00 42.81 106 THR A CA 1
ATOM 856 C C . THR A 1 106 ? 10.146 0.566 17.549 1.00 42.81 106 THR A C 1
ATOM 858 O O . THR A 1 106 ? 10.950 0.941 18.402 1.00 42.81 106 THR A O 1
ATOM 861 N N . GLN A 1 107 ? 9.418 1.423 16.825 1.00 43.78 107 GLN A N 1
ATOM 862 C CA . GLN A 1 107 ? 9.457 2.881 16.997 1.00 43.78 107 GLN A CA 1
ATOM 863 C C . GLN A 1 107 ? 8.268 3.448 17.797 1.00 43.78 107 GLN A C 1
ATOM 865 O O . GLN A 1 107 ? 8.197 4.665 17.970 1.00 43.78 107 GLN A O 1
ATOM 870 N N . LEU A 1 108 ? 7.379 2.585 18.308 1.00 42.03 108 LEU A N 1
ATOM 871 C CA . LEU A 1 108 ? 6.295 2.910 19.248 1.00 42.03 108 LEU A CA 1
ATOM 872 C C . LEU A 1 108 ? 6.663 2.474 20.672 1.00 42.03 108 LEU A C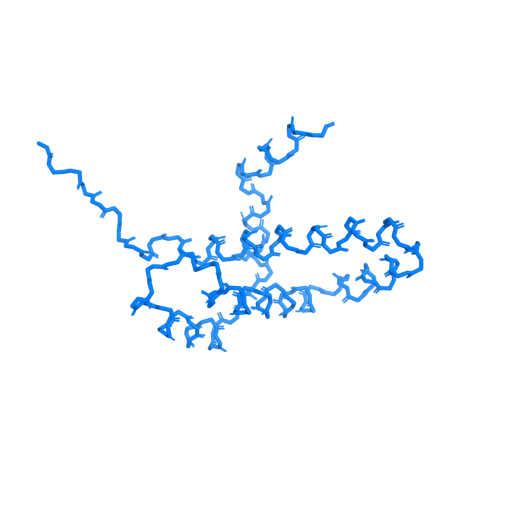 1
ATOM 874 O O . LEU A 1 108 ? 6.302 3.214 21.615 1.00 42.03 108 LEU A O 1
#

pLDDT: mean 83.84, std 15.79, range [38.53, 97.06]

Mean predicted aligned error: 7.04 Å

Organism: Pseudomonas aeruginosa (NCBI:txid287)

Foldseek 3Di:
DPDPDPPLCVCLVLVLLVVLVVVVVVVLVVQVVVDPVSNVVSCVQCVDQVSVQVSSLVSSLVCCVPPNSGPPVCSVVVSVVCVVPGDHSVSNVVSCPPCVVVVVVVVD

Sequence (108 aa):
MRFEQPSPTIDYRKNMVLQALLKIEALYELAQAASPELLANIKEALSEPDRFCEMATAIALYYLHREPTVPALYVELVEDEIARYPFTYDEIESVMDSKIRETLLTQL

Radius of gyration: 15.49 Å; Cα contacts (8 Å, |Δi|>4): 67; ch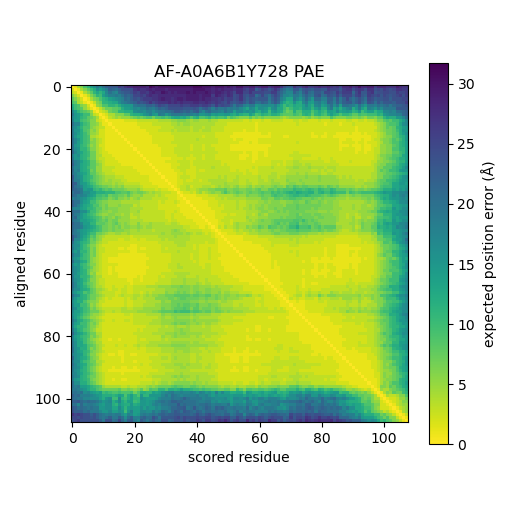ains: 1; bound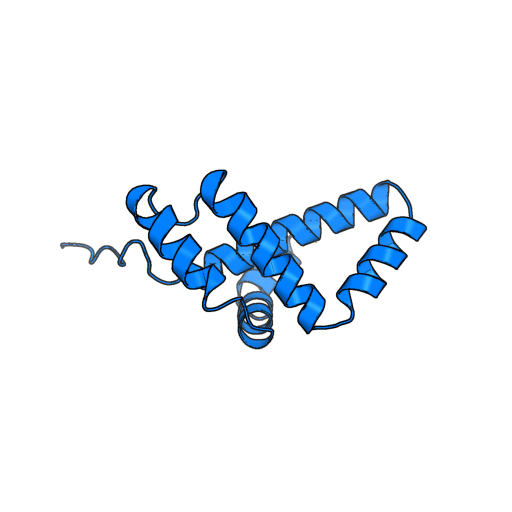ing box: 49×27×37 Å

Secondary structure (DSSP, 8-state):
----PPPTTTTHHHHHHHHHHHHHHHHHHHHHHH-HHHHHHHHHHTSSHHHHHHHHHHHHHHHHTTS-SS-GGGHHHHHHHHHHSPPPHHHHHHHHTSTHHHHHHTT-